Protein AF-A0A7K1E2I6-F1 (afdb_monomer_lite)

Foldseek 3Di:
DDPVVVVVVVVVVVVVLVVLQVQLVVVLVVDDPVCSVVSNCVSVVCSVVCVVCCVPPVVCQQPNDDDPPNPTD

Radius of gyration: 16.87 Å; chains: 1; bounding box: 41×22×47 Å

pLDDT: mean 92.97, std 3.96, range [73.44, 97.88]

Sequence (73 aa):
MDTGDTAWMLISTALVLLMTPGLAMFYGGMVRAKGVLNMMMMSFVSMGLVAVVWTLYGYSMTFGKDLGGGLVG

Secondary structure (DSSP, 8-state):
--HHHHHHHHHHHHHHHHHHHHHHHHHHHHS-GGGHHHHHHHHHHHHHHHHHHIIIIIHHHHHSS-BTTTTB-

Structure (mmCIF, N/CA/C/O backbone):
data_AF-A0A7K1E2I6-F1
#
_entry.id   AF-A0A7K1E2I6-F1
#
loop_
_atom_site.group_PDB
_atom_site.id
_atom_site.type_symbol
_atom_site.label_atom_id
_atom_site.label_alt_id
_atom_site.label_comp_id
_atom_site.label_asym_id
_atom_site.label_entity_id
_atom_site.label_seq_id
_atom_site.pdbx_PDB_ins_code
_atom_site.Cartn_x
_atom_site.Cartn_y
_atom_site.Cartn_z
_atom_site.occupancy
_atom_site.B_iso_or_equiv
_atom_site.auth_seq_id
_atom_site.auth_comp_id
_atom_site.auth_asym_id
_atom_site.auth_atom_id
_atom_site.pdbx_PDB_model_num
ATOM 1 N N . MET A 1 1 ? 22.459 -0.238 -12.021 1.00 73.44 1 MET A N 1
ATOM 2 C CA . MET A 1 1 ? 21.620 0.165 -10.877 1.00 73.44 1 MET A CA 1
ATOM 3 C C . MET A 1 1 ? 22.399 1.197 -10.103 1.00 73.44 1 MET A C 1
ATOM 5 O O . MET A 1 1 ? 23.521 0.897 -9.715 1.00 73.44 1 MET A O 1
ATOM 9 N N . ASP A 1 2 ? 21.840 2.387 -9.941 1.00 94.62 2 ASP A N 1
ATOM 10 C CA . ASP A 1 2 ? 22.389 3.378 -9.024 1.00 94.62 2 ASP A CA 1
ATOM 11 C C . ASP A 1 2 ? 21.915 3.045 -7.598 1.00 94.62 2 ASP A C 1
ATOM 13 O O . ASP A 1 2 ? 20.739 2.727 -7.371 1.00 94.62 2 ASP A O 1
ATOM 17 N N . THR A 1 3 ? 22.842 3.010 -6.641 1.00 95.38 3 THR A N 1
ATOM 18 C CA . THR A 1 3 ? 22.533 2.652 -5.250 1.00 95.38 3 THR A CA 1
ATOM 19 C C . THR A 1 3 ? 21.725 3.739 -4.547 1.00 95.38 3 THR A C 1
ATOM 21 O O . THR A 1 3 ? 20.892 3.402 -3.703 1.00 95.38 3 THR A O 1
ATOM 24 N N . GLY A 1 4 ? 21.912 5.010 -4.915 1.00 96.81 4 GLY A N 1
ATOM 25 C CA . GLY A 1 4 ? 21.131 6.141 -4.423 1.00 96.81 4 GLY A CA 1
ATOM 26 C C . GLY A 1 4 ? 19.684 6.072 -4.898 1.00 96.81 4 GLY A C 1
ATOM 27 O O . GLY A 1 4 ? 18.770 6.128 -4.072 1.00 96.81 4 GLY A O 1
ATOM 28 N N . ASP A 1 5 ? 19.470 5.828 -6.191 1.00 96.94 5 ASP A N 1
ATOM 29 C CA . ASP A 1 5 ? 18.119 5.674 -6.752 1.00 96.94 5 ASP A CA 1
ATOM 30 C C . ASP A 1 5 ? 17.376 4.488 -6.122 1.00 96.94 5 ASP A C 1
ATOM 32 O O . ASP A 1 5 ? 16.194 4.575 -5.783 1.00 96.94 5 ASP A O 1
ATOM 36 N N . THR A 1 6 ? 18.083 3.376 -5.903 1.00 96.38 6 THR A N 1
ATOM 37 C CA . THR A 1 6 ? 17.502 2.185 -5.266 1.00 96.38 6 THR A CA 1
ATOM 38 C C . THR A 1 6 ? 17.131 2.459 -3.807 1.00 96.38 6 THR A C 1
ATOM 40 O O . THR A 1 6 ? 16.034 2.101 -3.372 1.00 96.38 6 THR A O 1
ATOM 43 N N . ALA A 1 7 ? 18.010 3.121 -3.046 1.00 97.00 7 ALA A N 1
ATOM 44 C CA . ALA A 1 7 ? 17.734 3.493 -1.660 1.00 97.00 7 ALA A CA 1
ATOM 45 C C . ALA A 1 7 ? 16.524 4.435 -1.563 1.00 97.00 7 ALA A C 1
ATOM 47 O O . ALA A 1 7 ? 15.642 4.231 -0.724 1.00 97.00 7 ALA A O 1
ATOM 48 N N . TRP A 1 8 ? 16.438 5.419 -2.461 1.00 97.25 8 TRP A N 1
ATOM 49 C CA . TRP A 1 8 ? 15.309 6.342 -2.523 1.00 97.25 8 TRP A CA 1
ATOM 50 C C . TRP A 1 8 ? 13.989 5.638 -2.858 1.00 97.25 8 TRP A C 1
ATOM 52 O O . TRP A 1 8 ? 12.974 5.888 -2.202 1.00 97.25 8 TRP A O 1
ATOM 62 N N . MET A 1 9 ? 13.997 4.712 -3.821 1.00 97.50 9 MET A N 1
ATOM 63 C CA . MET A 1 9 ? 12.823 3.903 -4.162 1.00 97.50 9 MET A CA 1
ATOM 64 C C . MET A 1 9 ? 12.349 3.043 -2.984 1.00 97.50 9 MET A C 1
ATOM 66 O O . MET A 1 9 ? 11.147 2.983 -2.719 1.00 97.50 9 MET A O 1
ATOM 70 N N . LEU A 1 10 ? 13.262 2.418 -2.233 1.00 97.50 10 LEU A N 1
ATOM 71 C CA . LEU A 1 10 ? 12.900 1.608 -1.062 1.00 97.50 10 LEU A CA 1
ATOM 72 C C . LEU A 1 10 ? 12.254 2.457 0.041 1.00 97.50 10 LEU A C 1
ATOM 74 O O . LEU A 1 10 ? 11.202 2.080 0.562 1.00 97.50 10 LEU A O 1
ATOM 78 N N . ILE A 1 11 ? 12.831 3.623 0.354 1.00 97.81 11 ILE A N 1
ATOM 79 C CA . ILE A 1 11 ? 12.258 4.548 1.344 1.00 97.81 11 ILE A CA 1
ATOM 80 C C . ILE A 1 11 ? 10.898 5.072 0.879 1.00 97.81 11 ILE A C 1
ATOM 82 O O . ILE A 1 11 ? 9.940 5.051 1.651 1.00 97.81 11 ILE A O 1
ATOM 86 N N . SER A 1 12 ? 10.777 5.468 -0.387 1.00 97.62 12 SER A N 1
ATOM 87 C CA . SER A 1 12 ? 9.510 5.944 -0.954 1.00 97.62 12 SER A CA 1
ATOM 88 C C . SER A 1 12 ? 8.415 4.878 -0.858 1.00 97.62 12 SER A C 1
ATOM 90 O O . SER A 1 12 ? 7.300 5.167 -0.428 1.00 97.62 12 SER A O 1
ATOM 92 N N . THR A 1 13 ? 8.740 3.621 -1.173 1.00 96.25 13 THR A N 1
ATOM 93 C CA . THR A 1 13 ? 7.786 2.503 -1.097 1.00 96.25 13 THR A CA 1
ATOM 94 C C . THR A 1 13 ? 7.347 2.231 0.348 1.00 96.25 13 THR A C 1
ATOM 96 O O . THR A 1 13 ? 6.164 1.997 0.598 1.00 96.25 13 THR A O 1
ATOM 99 N N . ALA A 1 14 ? 8.263 2.324 1.320 1.00 96.19 14 ALA A N 1
ATOM 100 C CA . ALA A 1 14 ? 7.937 2.181 2.740 1.00 96.19 14 ALA A CA 1
ATOM 101 C C . ALA A 1 14 ? 7.022 3.310 3.253 1.00 96.19 14 ALA A C 1
ATOM 103 O O . ALA A 1 14 ? 6.081 3.048 4.006 1.00 96.19 14 ALA A O 1
ATOM 104 N N . LEU A 1 15 ? 7.254 4.553 2.815 1.00 96.50 15 LEU A N 1
ATOM 105 C CA . LEU A 1 15 ? 6.398 5.696 3.154 1.00 96.50 15 LEU A CA 1
ATOM 106 C C . LEU A 1 15 ? 4.980 5.537 2.589 1.00 96.50 15 LEU A C 1
ATOM 108 O O . LEU A 1 15 ? 4.012 5.806 3.297 1.00 96.50 15 LEU A O 1
ATOM 112 N N . VAL A 1 16 ? 4.842 5.048 1.353 1.00 95.62 16 VAL A N 1
ATOM 113 C CA . VAL A 1 16 ? 3.528 4.755 0.751 1.00 95.62 16 VAL A CA 1
ATOM 114 C C . VAL A 1 16 ? 2.821 3.626 1.502 1.00 95.62 16 VAL A C 1
ATOM 116 O O . VAL A 1 16 ? 1.631 3.738 1.801 1.00 95.62 16 VAL A O 1
ATOM 119 N N . LEU A 1 17 ? 3.544 2.567 1.880 1.00 94.00 17 LEU A N 1
ATOM 120 C CA . LEU A 1 17 ? 2.975 1.471 2.668 1.00 94.00 17 LEU A CA 1
ATOM 121 C C . LEU A 1 17 ? 2.409 1.969 4.008 1.00 94.00 17 LEU A C 1
ATOM 123 O O . LEU A 1 17 ? 1.328 1.535 4.406 1.00 94.00 17 LEU A O 1
ATOM 127 N N . LEU A 1 18 ? 3.088 2.917 4.664 1.00 94.00 18 LEU A N 1
ATOM 128 C CA . LEU A 1 18 ? 2.650 3.527 5.925 1.00 94.00 18 LEU A CA 1
ATOM 129 C C . LEU A 1 18 ? 1.326 4.307 5.800 1.00 94.00 18 LEU A C 1
ATOM 131 O O . LEU A 1 18 ? 0.616 4.466 6.796 1.00 94.00 18 LEU A O 1
ATOM 135 N N . MET A 1 19 ? 0.940 4.754 4.601 1.00 95.88 19 MET A N 1
ATOM 136 C CA . MET A 1 19 ? -0.312 5.496 4.410 1.00 95.88 19 MET A CA 1
ATOM 137 C C . MET A 1 19 ? -1.541 4.643 4.750 1.00 95.88 19 MET A C 1
ATOM 139 O O . MET A 1 19 ? -2.468 5.149 5.371 1.00 95.88 19 MET A O 1
ATOM 143 N N . THR A 1 20 ? -1.550 3.346 4.427 1.00 90.50 20 THR A N 1
ATOM 144 C CA . THR A 1 20 ? -2.717 2.470 4.661 1.00 90.50 20 THR A CA 1
ATOM 145 C C . THR A 1 20 ? -3.051 2.250 6.149 1.00 90.50 20 THR A C 1
ATOM 147 O O . THR A 1 20 ? -4.211 2.436 6.527 1.00 90.50 20 THR A O 1
ATOM 150 N N . PRO A 1 21 ? -2.094 1.934 7.049 1.00 88.00 21 PRO A N 1
ATOM 151 C CA . PRO A 1 21 ? -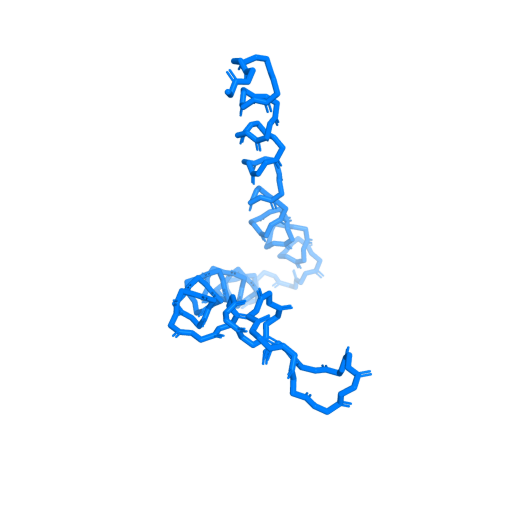2.358 1.963 8.487 1.00 88.00 21 PRO A CA 1
ATOM 152 C C . PRO A 1 21 ? -2.594 3.393 9.005 1.00 88.00 21 PRO A C 1
ATOM 154 O O . PRO A 1 21 ? -3.373 3.572 9.942 1.00 88.00 21 PRO A O 1
ATOM 157 N N . GLY A 1 22 ? -2.005 4.417 8.374 1.00 90.94 22 GLY A N 1
ATOM 158 C CA . GLY A 1 22 ? -2.320 5.822 8.655 1.00 90.94 22 GLY A CA 1
ATOM 159 C C . GLY A 1 22 ? -3.805 6.147 8.446 1.00 90.94 22 GLY A C 1
ATOM 160 O O . GLY A 1 22 ? -4.430 6.754 9.316 1.00 90.94 22 GLY A O 1
ATOM 161 N N . LEU A 1 23 ? -4.407 5.661 7.356 1.00 89.19 23 LEU A N 1
ATOM 162 C CA . LEU A 1 23 ? -5.848 5.767 7.101 1.00 89.19 23 LEU A CA 1
ATOM 163 C C . LEU A 1 23 ? -6.669 5.009 8.150 1.00 89.19 23 LEU A C 1
ATOM 165 O O . LEU A 1 23 ? -7.701 5.512 8.588 1.00 89.19 23 LEU A O 1
ATOM 169 N N . ALA A 1 24 ? -6.204 3.837 8.593 1.00 88.06 24 ALA A N 1
ATOM 170 C CA . ALA A 1 24 ? -6.867 3.060 9.641 1.00 88.06 24 ALA A CA 1
ATOM 171 C C . ALA A 1 24 ? -6.980 3.854 10.952 1.00 88.06 24 ALA A C 1
ATOM 173 O O . ALA A 1 24 ? -8.040 3.869 11.579 1.00 88.06 24 ALA A O 1
ATOM 174 N N . MET A 1 25 ? -5.904 4.540 11.348 1.00 88.00 25 MET A N 1
ATOM 175 C CA . MET A 1 25 ? -5.886 5.397 12.537 1.00 88.00 25 MET A CA 1
ATOM 176 C C . MET A 1 25 ? -6.717 6.667 12.334 1.00 88.00 25 MET A C 1
ATOM 178 O O . MET A 1 25 ? -7.497 7.037 13.210 1.00 88.00 25 MET A O 1
ATOM 182 N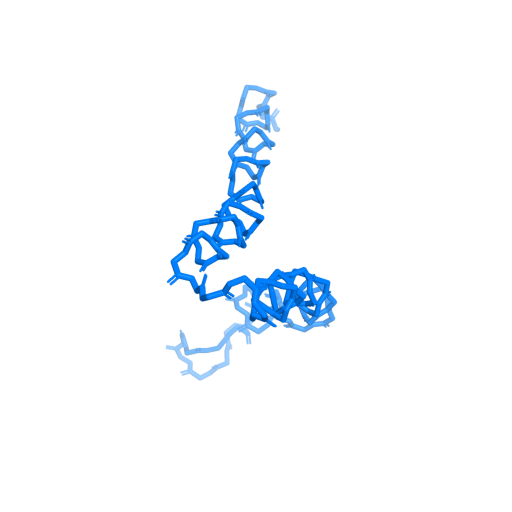 N . PHE A 1 26 ? -6.595 7.306 11.169 1.00 89.88 26 PHE A N 1
ATOM 183 C CA . PHE A 1 26 ? -7.307 8.541 10.848 1.00 89.88 26 PHE A CA 1
ATOM 184 C C . PHE A 1 26 ? -8.826 8.330 10.793 1.00 89.88 26 PHE A C 1
ATOM 186 O O . PHE A 1 26 ? -9.575 8.975 11.527 1.00 89.88 26 PHE A O 1
ATOM 193 N N . TYR A 1 27 ? -9.293 7.375 9.984 1.00 89.31 27 TYR A N 1
ATOM 194 C CA . TYR A 1 27 ? -10.714 7.042 9.896 1.00 89.31 27 TYR A CA 1
ATOM 195 C C . TYR A 1 27 ? -11.226 6.349 11.159 1.00 89.31 27 TYR A C 1
ATOM 197 O O . TYR A 1 27 ? -12.362 6.590 11.565 1.00 89.31 27 TYR A O 1
ATOM 205 N N . GLY A 1 28 ? -10.389 5.545 11.822 1.00 89.62 28 GLY A N 1
ATOM 206 C CA . GLY A 1 28 ? -10.692 4.967 13.130 1.00 89.62 28 GLY A CA 1
ATOM 207 C C . GLY A 1 28 ? -10.981 6.033 14.192 1.00 89.62 28 GLY A C 1
ATOM 208 O O . GLY A 1 28 ? -11.916 5.874 14.969 1.00 89.62 28 GLY A O 1
ATOM 209 N N . GLY A 1 29 ? -10.253 7.152 14.187 1.00 89.56 29 GLY A N 1
ATOM 210 C CA . GLY A 1 29 ? -10.475 8.268 15.113 1.00 89.56 29 GLY A CA 1
ATOM 211 C C . GLY A 1 29 ? -11.750 9.080 14.852 1.00 89.56 29 GLY A C 1
ATOM 212 O O . GLY A 1 29 ? -12.237 9.752 15.759 1.00 89.56 29 GLY A O 1
ATOM 213 N N . MET A 1 30 ? -12.315 9.012 13.642 1.00 93.75 30 ME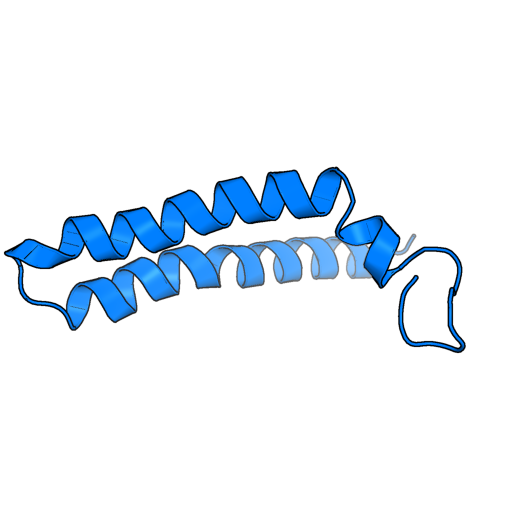T A N 1
ATOM 214 C CA . MET A 1 30 ? -13.546 9.729 13.272 1.00 93.75 30 MET A CA 1
ATOM 215 C C . MET A 1 30 ? -14.826 8.912 13.500 1.00 93.75 30 MET A C 1
ATOM 217 O O . MET A 1 30 ? -15.927 9.468 13.476 1.00 93.75 30 MET A O 1
ATOM 221 N N . VAL A 1 31 ? -14.716 7.599 13.725 1.00 92.50 31 VAL A N 1
ATOM 222 C CA . VAL A 1 31 ? -15.869 6.739 14.024 1.00 92.50 31 VAL A CA 1
ATOM 223 C C . VAL A 1 31 ? -16.109 6.625 15.532 1.00 92.50 31 VAL A C 1
ATOM 225 O O . VAL A 1 31 ? -15.214 6.788 16.355 1.00 92.50 31 VAL A O 1
ATOM 228 N N . ARG A 1 32 ? -17.352 6.314 15.926 1.00 93.25 32 ARG A N 1
ATOM 229 C CA . ARG A 1 32 ? -17.684 6.037 17.337 1.00 93.25 32 ARG A CA 1
ATOM 230 C C . ARG A 1 32 ? -16.864 4.846 17.841 1.00 93.25 32 ARG A C 1
ATOM 232 O O . ARG A 1 32 ? -16.656 3.906 17.081 1.00 93.25 32 ARG A O 1
ATOM 239 N N . ALA A 1 33 ? -16.544 4.815 19.139 1.00 89.25 33 ALA A N 1
ATOM 240 C CA . ALA A 1 33 ? -15.747 3.754 19.778 1.00 89.25 33 ALA A CA 1
ATOM 241 C C . ALA A 1 33 ? -16.168 2.323 19.377 1.00 89.25 33 ALA A C 1
ATOM 243 O O . ALA A 1 33 ? -15.328 1.483 19.070 1.00 89.25 33 ALA A O 1
ATOM 244 N N . LYS A 1 34 ? -17.481 2.068 19.276 1.00 92.38 34 LYS A N 1
ATOM 245 C CA . LYS A 1 34 ? -18.032 0.765 18.862 1.00 92.38 34 LYS A CA 1
ATOM 246 C C . LYS A 1 34 ? -17.660 0.318 17.437 1.00 92.38 34 LYS A C 1
ATOM 248 O O . LYS A 1 34 ? -17.799 -0.856 17.123 1.00 92.38 34 LYS A O 1
ATOM 253 N N . GLY A 1 35 ? -17.258 1.242 16.563 1.00 89.19 35 GLY A N 1
ATOM 254 C CA . GLY A 1 35 ? -16.951 0.999 15.150 1.00 89.19 35 GLY A CA 1
ATOM 255 C C . GLY A 1 35 ? -15.463 1.070 14.798 1.00 89.19 35 GLY A C 1
ATOM 256 O O . GLY A 1 35 ? -15.111 0.775 13.658 1.00 89.19 35 GLY A O 1
ATOM 257 N N . VAL A 1 36 ? -14.594 1.433 15.748 1.00 90.88 36 VAL A N 1
ATOM 258 C CA . VAL A 1 36 ? -13.153 1.637 15.505 1.00 90.88 36 VAL A CA 1
ATOM 259 C C . VAL A 1 36 ? -12.493 0.351 15.019 1.00 90.88 36 VAL A C 1
ATOM 261 O O . VAL A 1 36 ? -11.808 0.359 14.001 1.00 90.88 36 VAL A O 1
ATOM 264 N N . LEU A 1 37 ? -12.766 -0.774 15.688 1.00 90.75 37 LEU A N 1
ATOM 265 C CA . LEU A 1 37 ? -12.186 -2.065 15.317 1.00 90.75 37 LEU A CA 1
ATOM 266 C C . LEU A 1 37 ? -12.580 -2.475 13.893 1.00 90.75 37 LEU A C 1
ATOM 268 O O . LEU A 1 37 ? -11.725 -2.893 13.122 1.00 90.75 37 LEU A O 1
ATOM 272 N N . ASN A 1 38 ? -13.844 -2.282 13.507 1.00 92.06 38 ASN A N 1
ATOM 273 C CA . ASN A 1 38 ? -14.291 -2.569 12.145 1.00 92.06 38 ASN A CA 1
ATOM 274 C C . ASN A 1 38 ? -13.567 -1.690 11.110 1.00 92.06 38 ASN A C 1
ATOM 276 O O . ASN A 1 38 ? -13.123 -2.192 10.081 1.00 92.06 38 A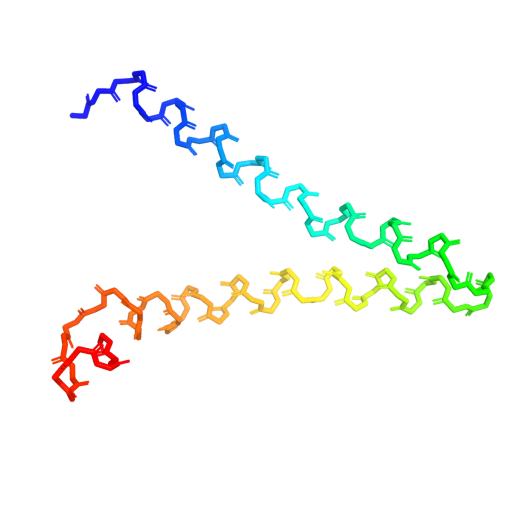SN A O 1
ATOM 280 N N . MET A 1 39 ? -13.393 -0.396 11.400 1.00 90.69 39 MET A N 1
ATOM 281 C CA . MET A 1 39 ? -12.670 0.528 10.518 1.00 90.69 39 MET A CA 1
ATOM 282 C C . MET A 1 39 ? -11.194 0.145 10.351 1.00 90.69 39 MET A C 1
ATOM 284 O O . MET A 1 39 ? -10.662 0.157 9.238 1.00 90.69 39 MET A O 1
ATOM 288 N N . MET A 1 40 ? -10.545 -0.254 11.445 1.00 90.94 40 MET A N 1
ATOM 289 C CA . MET A 1 40 ? -9.166 -0.735 11.407 1.00 90.94 40 MET A CA 1
ATOM 290 C C . MET A 1 40 ? -9.057 -2.037 10.605 1.00 90.94 40 MET A C 1
ATOM 292 O O . MET A 1 40 ? -8.215 -2.131 9.713 1.00 90.94 40 MET A O 1
ATOM 296 N N . MET A 1 41 ? -9.943 -3.009 10.846 1.00 93.31 41 MET A N 1
ATOM 297 C CA . MET A 1 41 ? -9.941 -4.293 10.136 1.00 93.31 41 MET A CA 1
ATOM 298 C C . MET A 1 41 ? -10.134 -4.130 8.627 1.00 93.31 41 MET A C 1
ATOM 300 O O . MET A 1 41 ? -9.429 -4.786 7.864 1.00 93.31 41 MET A O 1
ATOM 304 N N . MET A 1 42 ? -11.006 -3.218 8.180 1.00 92.06 42 MET A N 1
ATOM 305 C CA . MET A 1 42 ? -11.163 -2.923 6.748 1.00 92.06 42 MET A CA 1
ATOM 306 C C . MET A 1 42 ? -9.847 -2.473 6.093 1.00 92.06 42 MET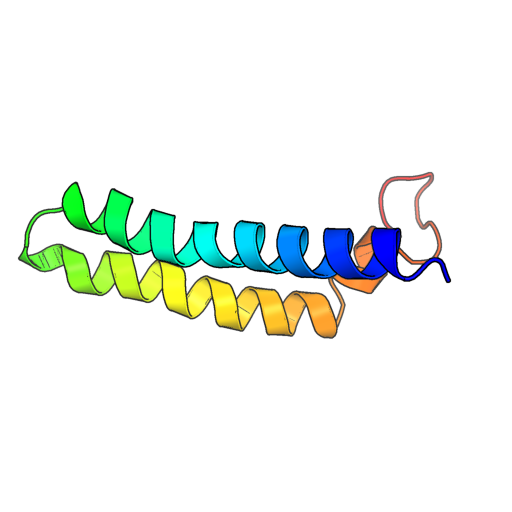 A C 1
ATOM 308 O O . MET A 1 42 ? -9.566 -2.864 4.963 1.00 92.06 42 MET A O 1
ATOM 312 N N . SER A 1 43 ? -9.016 -1.708 6.807 1.00 90.00 43 SER A N 1
ATOM 313 C CA . SER A 1 43 ? -7.731 -1.213 6.289 1.00 90.00 43 SER A CA 1
ATOM 314 C C . SER A 1 43 ? -6.623 -2.276 6.321 1.00 90.00 43 SER A C 1
ATOM 316 O O . SER A 1 43 ? -5.815 -2.361 5.402 1.00 90.00 43 SER A O 1
ATOM 318 N N . PHE A 1 44 ? -6.568 -3.120 7.355 1.00 89.12 44 PHE A N 1
ATOM 319 C CA . PHE A 1 44 ? -5.561 -4.189 7.428 1.00 89.12 44 PHE A CA 1
ATOM 320 C C . PHE A 1 44 ? -5.853 -5.341 6.463 1.00 89.12 44 PHE A C 1
ATOM 322 O O . PHE A 1 44 ? -4.935 -5.865 5.830 1.00 89.12 44 PHE A O 1
ATOM 329 N N . VAL A 1 45 ? -7.127 -5.713 6.311 1.00 94.00 45 VAL A N 1
ATOM 330 C CA . VAL A 1 45 ? -7.537 -6.748 5.354 1.00 94.00 45 VAL A CA 1
ATOM 331 C C . VAL A 1 45 ? -7.295 -6.281 3.920 1.00 94.00 45 VAL A C 1
ATOM 333 O O . VAL A 1 45 ? -6.820 -7.073 3.105 1.00 94.00 45 VAL A O 1
ATOM 336 N N . SER A 1 46 ? -7.550 -5.004 3.608 1.00 93.56 46 SER A N 1
ATOM 337 C CA . SER A 1 46 ? -7.286 -4.473 2.269 1.00 93.56 46 SER A CA 1
ATOM 338 C C . SER A 1 46 ? -5.799 -4.518 1.911 1.00 93.56 46 SER A C 1
ATOM 340 O O . SER A 1 46 ? -5.488 -4.922 0.796 1.00 93.56 46 SER A O 1
ATOM 342 N N . MET A 1 47 ? -4.877 -4.220 2.839 1.00 92.75 47 MET A N 1
ATOM 343 C CA . MET A 1 47 ? -3.433 -4.366 2.584 1.00 92.75 47 MET A CA 1
ATOM 344 C C . MET A 1 47 ? -3.058 -5.789 2.157 1.00 92.75 47 MET A C 1
ATOM 346 O O . MET A 1 47 ? -2.366 -5.967 1.156 1.00 92.75 47 MET A O 1
ATOM 350 N N . GLY A 1 48 ? -3.518 -6.802 2.899 1.00 93.38 48 GLY A N 1
ATOM 351 C CA . GLY A 1 48 ? -3.215 -8.201 2.588 1.00 93.38 48 GLY A CA 1
ATOM 352 C C . GLY A 1 48 ? -3.836 -8.649 1.265 1.00 93.38 48 GLY A C 1
ATOM 353 O O . GLY A 1 48 ? -3.163 -9.259 0.436 1.00 93.38 48 GLY A O 1
ATOM 354 N N . LEU A 1 49 ? -5.104 -8.301 1.037 1.00 96.38 49 LEU A N 1
ATOM 355 C CA . LEU A 1 49 ? -5.820 -8.669 -0.182 1.00 96.38 49 LEU A CA 1
ATOM 356 C C . LEU A 1 49 ? -5.216 -8.000 -1.421 1.00 96.38 49 LEU A C 1
ATOM 358 O O . LEU A 1 49 ? -4.991 -8.674 -2.424 1.00 96.38 49 LEU A O 1
ATOM 362 N N . VAL A 1 50 ? -4.906 -6.702 -1.345 1.00 95.94 50 VAL A N 1
ATOM 363 C CA . VAL A 1 50 ? -4.269 -5.965 -2.444 1.00 95.94 50 VAL A CA 1
ATOM 364 C C . VAL A 1 50 ? -2.882 -6.525 -2.731 1.00 95.94 50 VAL A C 1
ATOM 366 O O . VAL A 1 50 ? -2.575 -6.725 -3.899 1.00 95.94 50 VAL A O 1
ATOM 369 N N . ALA A 1 51 ? -2.075 -6.852 -1.715 1.00 94.88 51 ALA A N 1
ATOM 370 C CA . ALA A 1 51 ? -0.766 -7.471 -1.932 1.00 94.88 51 ALA A CA 1
ATOM 371 C C . ALA A 1 51 ? -0.881 -8.791 -2.715 1.00 94.88 51 ALA A C 1
ATOM 373 O O . ALA A 1 51 ? -0.182 -8.980 -3.708 1.00 94.88 51 ALA A O 1
ATOM 374 N N . VAL A 1 52 ? -1.813 -9.667 -2.326 1.00 97.75 52 VAL A N 1
ATOM 375 C CA . VAL A 1 52 ? -2.049 -10.944 -3.019 1.00 97.75 52 VAL A CA 1
ATOM 376 C C . VAL A 1 52 ? -2.526 -10.719 -4.456 1.00 97.75 52 VAL A C 1
ATOM 378 O O . VAL A 1 52 ? -1.949 -11.273 -5.390 1.00 97.75 52 VAL A O 1
ATOM 381 N N . VAL A 1 53 ? -3.552 -9.889 -4.654 1.00 97.88 53 VAL A N 1
ATOM 382 C CA . VAL A 1 53 ? -4.103 -9.587 -5.986 1.00 97.88 53 VAL A CA 1
ATOM 383 C C . VAL A 1 53 ? -3.041 -8.966 -6.896 1.00 97.88 53 VAL A C 1
ATOM 385 O O . VAL A 1 53 ? -2.911 -9.358 -8.058 1.00 97.88 53 VAL A O 1
ATOM 388 N N . TRP A 1 54 ? -2.254 -8.033 -6.361 1.00 97.12 54 TRP A N 1
ATOM 389 C CA . TRP A 1 54 ? -1.193 -7.345 -7.086 1.00 97.12 54 TRP A CA 1
ATOM 390 C C . TRP A 1 54 ? -0.109 -8.308 -7.567 1.00 97.12 54 TRP A C 1
ATOM 392 O O . TRP A 1 54 ? 0.273 -8.252 -8.736 1.00 97.12 54 TRP A O 1
ATOM 402 N N . THR A 1 55 ? 0.337 -9.222 -6.700 1.00 96.62 55 THR A N 1
ATOM 403 C CA . THR A 1 55 ? 1.338 -10.239 -7.047 1.00 96.62 55 THR A CA 1
ATOM 404 C C . THR A 1 55 ? 0.810 -11.260 -8.054 1.00 96.62 55 THR A C 1
ATOM 406 O O . THR A 1 55 ? 1.557 -11.659 -8.943 1.00 96.62 55 THR A O 1
ATOM 409 N N . LEU A 1 56 ? -0.450 -11.690 -7.937 1.00 97.56 56 LEU A N 1
ATOM 410 C CA . LEU A 1 56 ? -0.998 -12.739 -8.802 1.00 97.56 56 LEU A CA 1
ATOM 411 C C . LEU A 1 56 ? -1.285 -12.257 -10.226 1.00 97.56 56 LEU A C 1
ATOM 413 O O . LEU A 1 56 ? -0.983 -12.970 -11.178 1.00 97.56 56 LEU A O 1
ATOM 417 N N . TYR A 1 57 ? -1.896 -11.081 -10.383 1.00 95.06 57 TYR A N 1
ATOM 418 C CA . TYR A 1 57 ? -2.273 -10.578 -11.710 1.00 95.06 57 TYR A CA 1
ATOM 419 C C . TYR A 1 57 ? -2.329 -9.049 -11.820 1.00 95.06 57 TYR A C 1
ATOM 421 O O . TYR A 1 57 ? -2.175 -8.531 -12.922 1.00 95.06 57 TYR A O 1
ATOM 429 N N . GLY A 1 58 ? -2.485 -8.304 -10.719 1.00 96.31 58 GLY A N 1
ATOM 430 C CA . GLY A 1 58 ? -2.606 -6.839 -10.750 1.00 96.31 58 GLY A CA 1
ATOM 431 C C . GLY A 1 58 ? -1.417 -6.129 -11.404 1.00 96.31 58 GLY A C 1
ATOM 432 O O . GLY A 1 58 ? -1.618 -5.254 -12.247 1.00 96.31 58 GLY A O 1
ATOM 433 N N . TYR A 1 59 ? -0.188 -6.555 -11.094 1.00 96.56 59 TYR A N 1
ATOM 434 C CA . TYR A 1 59 ? 1.008 -6.017 -11.742 1.00 96.56 59 TYR A CA 1
ATOM 435 C C . TYR A 1 59 ? 1.004 -6.280 -13.253 1.00 96.56 59 TYR A C 1
ATOM 437 O O . TYR A 1 59 ? 1.242 -5.364 -14.035 1.00 96.56 59 TYR A O 1
ATOM 445 N N . SER A 1 60 ? 0.679 -7.510 -13.665 1.00 94.44 60 SER A N 1
ATOM 446 C CA . SER A 1 60 ? 0.691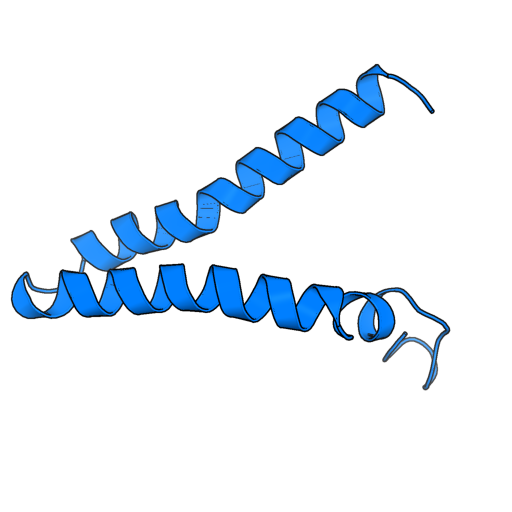 -7.897 -15.082 1.00 94.44 60 SER A CA 1
ATOM 447 C C . SER A 1 60 ? -0.382 -7.160 -15.879 1.00 94.44 60 SER A C 1
ATOM 449 O O . SER A 1 60 ? -0.079 -6.647 -16.940 1.00 94.44 60 SER A O 1
ATOM 451 N N . MET A 1 61 ? -1.594 -6.998 -15.343 1.00 94.44 61 MET A N 1
ATOM 452 C CA . MET A 1 61 ? -2.654 -6.230 -16.018 1.00 94.44 61 MET A CA 1
ATOM 453 C C . MET A 1 61 ? -2.354 -4.726 -16.126 1.00 94.44 61 MET A C 1
ATOM 455 O O . MET A 1 61 ? -3.031 -4.027 -16.871 1.00 94.44 61 MET A O 1
ATOM 459 N N . THR A 1 62 ? -1.394 -4.204 -15.355 1.00 95.12 62 THR A N 1
ATOM 460 C CA . THR A 1 62 ? -1.054 -2.769 -15.353 1.00 95.12 62 THR A CA 1
ATOM 461 C C . THR A 1 62 ? 0.216 -2.477 -16.152 1.00 95.12 62 THR A C 1
ATOM 463 O O . THR A 1 62 ? 0.294 -1.463 -16.837 1.00 95.12 62 THR A O 1
ATOM 466 N N . PHE A 1 63 ? 1.221 -3.351 -16.055 1.00 95.62 63 PHE A N 1
ATOM 467 C CA . PHE A 1 63 ? 2.566 -3.142 -16.606 1.00 95.62 63 PHE A CA 1
ATOM 468 C C . PHE A 1 63 ? 3.009 -4.247 -17.577 1.00 95.62 63 PHE A C 1
ATOM 470 O O . PHE A 1 63 ? 4.184 -4.306 -17.942 1.00 95.62 63 PHE A O 1
ATOM 477 N N . GLY A 1 64 ? 2.107 -5.154 -17.950 1.00 92.56 64 GLY A N 1
ATOM 478 C CA . GLY A 1 64 ? 2.379 -6.224 -18.898 1.00 92.56 64 GLY A CA 1
ATOM 479 C C . GLY A 1 64 ? 2.356 -5.766 -20.360 1.00 92.56 64 GLY A C 1
ATOM 480 O O . GLY A 1 64 ? 2.587 -4.603 -20.699 1.00 92.56 64 GLY A O 1
ATOM 481 N N . LYS A 1 65 ? 2.125 -6.728 -21.254 1.00 93.50 65 LYS A N 1
ATOM 482 C CA . LYS A 1 65 ? 2.033 -6.483 -22.690 1.00 93.50 65 LYS A CA 1
ATOM 483 C C . LYS A 1 65 ? 0.674 -5.872 -23.030 1.00 93.50 65 LYS A C 1
ATOM 485 O O . LYS A 1 65 ? -0.325 -6.566 -22.968 1.00 93.50 65 LYS A O 1
ATOM 490 N N . ASP A 1 66 ? 0.699 -4.673 -23.606 1.00 94.06 66 ASP A N 1
ATOM 491 C CA . ASP A 1 66 ? -0.505 -3.965 -24.047 1.00 94.06 66 ASP A CA 1
ATOM 492 C C . ASP A 1 66 ? -1.538 -4.835 -24.791 1.00 94.06 66 ASP A C 1
ATOM 494 O O . ASP A 1 66 ? -1.247 -5.469 -25.822 1.00 94.06 66 ASP A O 1
ATOM 498 N N . LEU A 1 67 ? -2.759 -4.790 -24.265 1.00 88.50 67 LEU A N 1
ATOM 499 C CA . LEU A 1 67 ? -3.978 -5.369 -24.796 1.00 88.50 67 LEU A CA 1
ATOM 500 C C . LEU A 1 67 ? -5.044 -4.266 -24.851 1.00 88.50 67 LEU A C 1
ATOM 502 O O . LEU A 1 67 ? -5.496 -3.736 -23.839 1.00 88.50 67 LEU A O 1
ATOM 506 N N . GLY A 1 68 ? -5.498 -3.938 -26.061 1.00 86.56 68 GLY A N 1
ATOM 507 C CA . GLY A 1 68 ? -6.573 -2.961 -26.251 1.00 86.56 68 GLY A CA 1
ATOM 508 C C . GLY A 1 68 ? -6.116 -1.512 -26.439 1.00 86.56 68 GLY A C 1
ATOM 509 O O . GLY A 1 68 ? -6.921 -0.609 -26.231 1.00 86.56 68 GLY A O 1
ATOM 510 N N . GLY A 1 69 ? -4.873 -1.276 -26.875 1.00 89.19 69 GLY A N 1
ATOM 511 C CA . GLY A 1 69 ? -4.422 0.040 -27.340 1.00 89.19 69 GLY A CA 1
ATOM 512 C C . GLY A 1 69 ? -4.069 1.018 -26.217 1.00 89.19 69 GLY A C 1
ATOM 513 O O . GLY A 1 69 ? -4.300 2.218 -26.354 1.00 89.19 69 GLY A O 1
ATOM 514 N N . GLY A 1 70 ? -3.535 0.510 -25.111 1.00 87.69 70 GLY A N 1
ATOM 515 C CA . GLY A 1 70 ? -3.089 1.255 -23.933 1.00 87.69 70 GLY A CA 1
ATOM 516 C C . GLY A 1 70 ? -4.022 1.152 -22.725 1.00 87.69 70 GLY A C 1
ATOM 517 O O . GLY A 1 70 ? -3.777 1.819 -21.723 1.00 87.69 70 GLY A O 1
ATOM 518 N N . LEU A 1 71 ? -5.108 0.376 -22.811 1.00 90.31 71 LEU A N 1
ATOM 519 C CA . LEU A 1 71 ? -6.119 0.288 -21.749 1.00 90.31 71 LEU A CA 1
ATOM 520 C C . LEU A 1 71 ? -5.761 -0.727 -20.658 1.00 90.31 71 LEU A C 1
ATOM 522 O O . LEU A 1 71 ? -6.080 -0.500 -19.492 1.00 90.31 71 LEU A O 1
ATOM 526 N N . VAL A 1 72 ? -5.135 -1.843 -21.033 1.00 92.56 72 VAL A N 1
ATOM 527 C CA . VAL A 1 72 ? -4.713 -2.915 -20.125 1.00 92.56 72 VAL A CA 1
ATOM 528 C C . VAL A 1 72 ? -3.341 -3.400 -20.584 1.00 92.56 72 VAL A C 1
ATOM 530 O O . VAL A 1 72 ? -3.081 -3.463 -21.786 1.00 92.56 72 VAL A O 1
ATOM 533 N N . GLY A 1 73 ? -2.460 -3.690 -19.630 1.00 86.50 73 GLY A N 1
ATOM 534 C CA . GLY A 1 73 ? -1.198 -4.383 -19.891 1.00 86.50 73 GLY A CA 1
ATOM 535 C C . GLY A 1 73 ? -1.377 -5.876 -20.137 1.00 86.50 73 GLY A C 1
ATOM 536 O O . GLY A 1 73 ? -2.517 -6.372 -20.251 1.00 86.50 73 GLY A O 1
#